Protein AF-A0A3D2DNI7-F1 (afdb_monomer)

Solvent-accessible surface area (backbone atoms only — not comparable to full-atom values): 9346 Å² total; per-residue (Å²): 137,85,84,82,80,82,74,78,76,81,82,62,82,48,73,67,61,54,52,53,50,53,53,53,52,51,53,52,48,65,66,44,48,65,57,50,56,48,52,52,45,33,52,23,43,54,49,35,49,52,50,31,41,50,50,36,51,50,50,58,57,49,50,68,38,68,68,30,37,51,52,50,52,58,71,28,60,92,50,67,51,44,76,38,53,27,44,38,14,61,56,22,39,58,85,66,37,84,52,57,62,53,28,54,51,46,45,68,76,49,78,65,69,47,59,40,63,20,76,68,46,37,30,94,64,18,28,3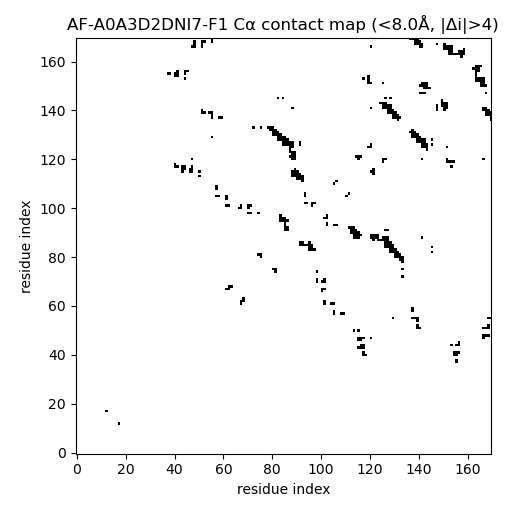1,35,42,35,41,33,77,87,70,54,52,34,18,35,32,19,71,77,87,37,78,94,60,28,43,56,41,92,72,42,58,40,99,85,71,44,64,26,54,42,61,29,112

Radius of gyration: 26.66 Å; Cα contacts (8 Å, |Δi|>4): 258; chains: 1; bounding box: 46×65×82 Å

pLDDT: mean 91.9, std 8.64, range [50.91, 97.81]

Mean predicted aligned error: 6.58 Å

Secondary structure (DSSP, 8-state):
--------------HHHHHHHHHHHHHHHHHHHHHHHHHHHHHHHHHHHHHHHHHHHHHHHHTTSHHHHHHHHHHHTTSSEEEEEEEETTSB-GGG-S-HHHHHHHHHH--S-B---STTTTSTT-EEEEEEETTS-EEEEEESSS-GGGPPEEEEEE-TTSSEEESEE-

Structure (mmCIF, N/CA/C/O backbone):
data_AF-A0A3D2DNI7-F1
#
_entry.id   AF-A0A3D2DNI7-F1
#
loop_
_atom_site.group_PDB
_atom_site.id
_atom_site.type_symbol
_atom_site.label_atom_id
_atom_site.label_alt_id
_atom_site.label_comp_id
_atom_site.label_asym_id
_atom_site.label_entity_id
_atom_site.label_seq_id
_atom_site.pdbx_PDB_ins_code
_atom_site.Cartn_x
_atom_site.Cartn_y
_atom_site.Cartn_z
_atom_site.occupancy
_atom_site.B_iso_or_equiv
_atom_site.auth_seq_id
_atom_site.auth_comp_id
_atom_site.auth_asym_id
_atom_site.auth_atom_id
_atom_site.pdbx_PDB_model_num
ATOM 1 N N . MET A 1 1 ? -28.411 53.337 57.561 1.00 50.91 1 MET A N 1
ATOM 2 C CA . MET A 1 1 ? -28.760 52.701 56.268 1.00 50.91 1 MET A CA 1
ATOM 3 C C . MET A 1 1 ? -28.072 51.337 56.178 1.00 50.91 1 MET A C 1
ATOM 5 O O . MET A 1 1 ? -26.851 51.301 56.114 1.00 50.91 1 MET A O 1
ATOM 9 N N . LYS A 1 2 ? -28.809 50.217 56.240 1.00 52.19 2 LYS A N 1
ATOM 10 C CA . LYS A 1 2 ? -28.248 48.858 56.084 1.00 52.19 2 LYS A CA 1
ATOM 11 C C . LYS A 1 2 ? -28.357 48.445 54.610 1.00 52.19 2 LYS A C 1
ATOM 13 O O . LYS A 1 2 ? -29.464 48.337 54.095 1.00 52.19 2 LYS A O 1
ATOM 18 N N . LYS A 1 3 ? -27.223 48.247 53.928 1.00 62.31 3 LYS A N 1
ATOM 19 C CA . LYS A 1 3 ? -27.179 47.710 52.557 1.00 62.31 3 LYS A CA 1
ATOM 20 C C . LYS A 1 3 ? -27.389 46.193 52.603 1.00 62.31 3 LYS A C 1
ATOM 22 O O . LYS A 1 3 ? -26.499 45.462 53.028 1.00 62.31 3 LYS A O 1
ATOM 27 N N . THR A 1 4 ? -28.553 45.726 52.164 1.00 62.22 4 THR A N 1
ATOM 28 C CA . THR A 1 4 ? -28.852 44.298 51.992 1.00 62.22 4 THR A CA 1
ATOM 29 C C . THR A 1 4 ? -28.058 43.752 50.802 1.00 62.22 4 THR A C 1
ATOM 31 O O . THR A 1 4 ? -28.350 44.071 49.652 1.00 62.22 4 THR A O 1
ATOM 34 N N . GLN A 1 5 ? -27.030 42.946 51.068 1.00 68.56 5 GLN A N 1
ATOM 35 C CA . GLN A 1 5 ? -26.268 42.222 50.047 1.00 68.56 5 GLN A CA 1
ATOM 36 C C . GLN A 1 5 ? -27.098 41.019 49.569 1.00 68.56 5 GLN A C 1
ATOM 38 O O . GLN A 1 5 ? -27.283 40.052 50.309 1.00 68.56 5 GLN A O 1
ATOM 43 N N . LYS A 1 6 ? -27.628 41.081 48.339 1.00 64.38 6 LYS A N 1
ATOM 44 C CA . LYS A 1 6 ? -28.283 39.946 47.667 1.00 64.38 6 LYS A CA 1
ATOM 45 C C . LYS A 1 6 ? -27.240 38.839 47.466 1.00 64.38 6 LYS A C 1
ATOM 47 O O . LYS A 1 6 ? -26.389 38.953 46.590 1.00 64.38 6 LYS A O 1
ATOM 52 N N . ARG A 1 7 ? -27.296 37.766 48.261 1.00 65.19 7 ARG A N 1
ATOM 53 C CA . ARG A 1 7 ? -26.534 36.545 47.967 1.00 65.19 7 ARG A CA 1
ATOM 54 C C . ARG A 1 7 ? -27.209 35.872 46.775 1.00 65.19 7 ARG A C 1
ATOM 56 O O . ARG A 1 7 ? -28.311 35.348 46.917 1.00 65.19 7 ARG A O 1
ATOM 63 N N . LEU A 1 8 ? -26.591 35.947 45.597 1.00 65.69 8 LEU A N 1
ATOM 64 C CA . LEU A 1 8 ? -26.980 35.097 44.475 1.00 65.69 8 LEU A CA 1
ATOM 65 C C . LEU A 1 8 ? -26.803 33.654 44.955 1.00 65.69 8 LEU A C 1
ATOM 67 O O . LEU A 1 8 ? -25.709 33.262 45.354 1.00 65.69 8 LEU A O 1
ATOM 71 N N . GLY A 1 9 ? -27.899 32.902 45.028 1.00 62.72 9 GLY A N 1
ATOM 72 C CA . GLY A 1 9 ? -27.849 31.513 45.454 1.00 62.72 9 GLY A CA 1
ATOM 73 C C . GLY A 1 9 ? -27.000 30.725 44.468 1.00 62.72 9 GLY A C 1
ATOM 74 O O . GLY A 1 9 ? -27.379 30.601 43.304 1.00 62.72 9 GLY A O 1
ATOM 75 N N . ASN A 1 10 ? -25.875 30.183 44.932 1.00 65.50 10 ASN A N 1
ATOM 76 C CA . ASN A 1 10 ? -25.147 29.153 44.206 1.00 65.50 10 ASN A CA 1
ATOM 77 C C . ASN A 1 10 ? -26.035 27.905 44.148 1.00 65.50 10 ASN A C 1
ATOM 79 O O . ASN A 1 10 ? -25.916 27.003 44.974 1.00 65.50 10 ASN A O 1
ATOM 83 N N . LYS A 1 11 ? -26.917 27.847 43.146 1.00 68.88 11 LYS A N 1
ATOM 84 C CA . LYS A 1 11 ? -27.434 26.591 42.597 1.00 68.88 11 LYS A CA 1
ATOM 85 C C . LYS A 1 11 ? -26.296 25.939 41.809 1.00 68.88 11 LYS A C 1
ATOM 87 O O . LYS A 1 11 ? -26.320 25.892 40.585 1.00 68.88 11 LYS A O 1
ATOM 92 N N . GLY A 1 12 ? -25.230 25.573 42.520 1.00 69.38 12 GLY A N 1
ATOM 93 C CA . GLY A 1 12 ? -24.197 24.718 41.961 1.00 69.38 12 GLY A CA 1
ATOM 94 C C . GLY A 1 12 ? -24.836 23.389 41.582 1.00 69.38 12 GLY A C 1
ATOM 95 O O . GLY A 1 12 ? -25.731 22.924 42.290 1.00 69.38 12 GLY A O 1
ATOM 96 N N . PHE A 1 13 ? -24.392 22.830 40.457 1.00 73.81 13 PHE A N 1
ATOM 97 C CA . PHE A 1 13 ? -24.748 21.487 40.004 1.00 73.81 13 PHE A CA 1
ATOM 98 C C . PHE A 1 13 ? -24.733 20.517 41.190 1.00 73.81 13 PHE A C 1
ATOM 100 O O . PHE A 1 13 ? -23.749 20.460 41.935 1.00 73.81 13 PHE A O 1
ATOM 107 N N . SER A 1 14 ? -25.821 19.777 41.385 1.00 88.12 14 SER A N 1
ATOM 108 C CA . SER A 1 14 ? -25.861 18.738 42.407 1.00 88.12 14 SER A CA 1
ATOM 109 C C . SER A 1 14 ? -24.826 17.667 42.072 1.00 88.12 14 SER A C 1
ATOM 111 O O . SER A 1 14 ? -24.635 17.300 40.911 1.00 88.12 14 SER A O 1
ATOM 113 N N . LEU A 1 15 ? -24.177 17.115 43.095 1.00 85.94 15 LEU A N 1
ATOM 114 C CA . LEU A 1 15 ? -23.241 16.000 42.933 1.00 85.94 15 LEU A CA 1
ATOM 115 C C . LEU A 1 15 ? -23.913 14.819 42.206 1.00 85.94 15 LEU A C 1
ATOM 117 O O . LEU A 1 15 ? -23.289 14.170 41.370 1.00 85.94 15 LEU A O 1
ATOM 121 N N . VAL A 1 16 ? -25.208 14.598 42.459 1.00 91.62 16 VAL A N 1
ATOM 122 C CA . VAL A 1 16 ? -26.010 13.567 41.781 1.00 91.62 16 VAL A CA 1
ATOM 123 C C . VAL A 1 16 ? -26.176 13.870 40.290 1.00 91.62 16 VAL A C 1
ATOM 125 O O . VAL A 1 16 ? -26.017 12.973 39.466 1.00 91.62 16 VAL A O 1
ATOM 128 N N . GLU A 1 17 ? -26.444 15.126 39.928 1.00 89.56 17 GLU A N 1
ATOM 129 C CA . GLU A 1 17 ? -26.596 15.539 38.526 1.00 89.56 17 GLU A CA 1
ATOM 130 C C . GLU A 1 17 ? -25.296 15.310 37.748 1.00 89.56 17 GLU A C 1
ATOM 132 O O . GLU A 1 17 ? -25.329 14.829 36.618 1.00 89.56 17 GLU A O 1
ATOM 137 N N . LEU A 1 18 ? -24.142 15.562 38.373 1.00 89.00 18 LEU A N 1
ATOM 138 C CA . LEU A 1 18 ? -22.840 15.310 37.760 1.00 89.00 18 LEU A CA 1
ATOM 139 C C . LEU A 1 18 ? -22.569 13.810 37.547 1.00 89.00 18 LEU A C 1
ATOM 141 O O . LEU A 1 18 ? -22.098 13.421 36.477 1.00 89.00 18 LEU A O 1
ATOM 145 N N . ILE A 1 19 ? -22.891 12.962 38.532 1.00 93.06 19 ILE A N 1
ATOM 146 C CA . ILE A 1 19 ? -22.678 11.506 38.436 1.00 93.06 19 ILE A CA 1
ATOM 147 C C . ILE A 1 19 ? -23.525 10.892 37.315 1.00 93.06 19 ILE A C 1
ATOM 149 O O . ILE A 1 19 ? -23.038 10.056 36.553 1.00 93.06 19 ILE A O 1
ATOM 153 N N . VAL A 1 20 ? -24.782 11.315 37.180 1.00 94.31 20 VAL A N 1
ATOM 154 C CA . VAL A 1 20 ? -25.660 10.805 36.116 1.00 94.31 20 VAL A CA 1
ATOM 155 C C . VAL A 1 20 ? -25.112 11.174 34.733 1.00 94.31 20 VAL A C 1
ATOM 157 O O . VAL A 1 20 ? -25.125 10.344 33.824 1.00 94.31 20 VAL A O 1
ATOM 160 N N . VAL A 1 21 ? -24.557 12.379 34.574 1.00 94.69 21 VAL A N 1
ATOM 161 C CA . VAL A 1 21 ? -23.973 12.822 33.299 1.00 94.69 21 VAL A CA 1
ATOM 162 C C . VAL A 1 21 ? -22.754 11.983 32.914 1.00 94.69 21 VAL A C 1
ATOM 164 O O . VAL A 1 21 ? -22.689 11.502 31.781 1.00 94.69 21 VAL A O 1
ATOM 167 N N . ILE A 1 22 ? -21.809 11.755 33.835 1.00 95.56 22 ILE A N 1
ATOM 168 C CA . ILE A 1 22 ? -20.634 10.917 33.532 1.00 95.56 22 ILE A CA 1
ATOM 169 C C . ILE A 1 22 ? -21.039 9.470 33.231 1.00 95.56 22 ILE A C 1
ATOM 171 O O . ILE A 1 22 ? -20.435 8.847 32.361 1.00 95.56 22 ILE A O 1
ATOM 175 N N . ALA A 1 23 ? -22.088 8.955 33.884 1.00 96.31 23 ALA A N 1
ATOM 176 C CA . ALA A 1 23 ? -22.596 7.610 33.636 1.00 96.31 23 ALA A CA 1
ATOM 177 C C . ALA A 1 23 ? -23.140 7.469 32.206 1.00 96.31 23 ALA A C 1
ATOM 179 O O . ALA A 1 23 ? -22.788 6.523 31.504 1.00 96.31 23 ALA A O 1
ATOM 180 N N . ILE A 1 24 ? -23.935 8.435 31.736 1.00 96.56 24 ILE A N 1
ATOM 181 C CA . ILE A 1 24 ? -24.469 8.414 30.367 1.00 96.56 24 ILE A CA 1
ATOM 182 C C . ILE A 1 24 ? -23.339 8.588 29.343 1.00 96.56 24 ILE A C 1
ATOM 184 O O . ILE A 1 24 ? -23.276 7.831 28.375 1.00 96.56 24 ILE A O 1
ATOM 188 N N . MET A 1 25 ? -22.408 9.523 29.566 1.00 95.94 25 MET A N 1
ATOM 189 C CA . MET A 1 25 ? -21.264 9.720 28.664 1.00 95.94 25 MET A CA 1
ATOM 190 C C . MET A 1 25 ? -20.383 8.468 28.571 1.00 95.94 25 MET A C 1
ATOM 192 O O . MET A 1 25 ? -19.951 8.111 27.476 1.00 95.94 25 MET A O 1
ATOM 196 N N . ALA A 1 26 ? -20.166 7.759 29.683 1.00 96.19 26 ALA A N 1
ATOM 197 C CA . ALA A 1 26 ? -19.412 6.508 29.692 1.00 96.19 26 ALA A CA 1
ATOM 198 C C . ALA A 1 26 ? -20.092 5.414 28.852 1.00 96.19 26 ALA A C 1
ATOM 200 O O . ALA A 1 26 ? -19.426 4.757 28.052 1.00 96.19 26 ALA A O 1
ATOM 201 N N . VAL A 1 27 ? -21.415 5.251 28.978 1.00 96.44 27 VAL A N 1
ATOM 202 C CA . VAL A 1 27 ? -22.179 4.281 28.174 1.00 96.44 27 VAL A CA 1
ATOM 203 C C . VAL A 1 27 ? -22.111 4.627 26.684 1.00 96.44 27 VAL A C 1
ATOM 205 O O . VAL A 1 27 ? -21.836 3.750 25.864 1.00 96.44 27 VAL A O 1
ATOM 208 N N . LEU A 1 28 ? -22.301 5.903 26.327 1.00 95.50 28 LEU A N 1
ATOM 209 C CA . LEU A 1 28 ? -22.249 6.363 24.935 1.00 95.50 28 LEU A CA 1
ATOM 210 C C . LEU A 1 28 ? -20.868 6.142 24.307 1.00 95.50 28 LEU A C 1
ATOM 212 O O . LEU A 1 28 ? -20.771 5.621 23.195 1.00 95.50 28 LEU A O 1
ATOM 216 N N . VAL A 1 29 ? -19.789 6.483 25.017 1.00 95.25 29 VAL A N 1
ATOM 217 C CA . VAL A 1 29 ? -18.423 6.226 24.538 1.00 95.25 29 VAL A CA 1
ATOM 218 C C . VAL A 1 29 ? -18.170 4.724 24.404 1.00 95.25 29 VAL A C 1
ATOM 220 O O . VAL A 1 29 ? -17.584 4.300 23.408 1.00 95.25 29 VAL A O 1
ATOM 223 N N . GLY A 1 30 ? -18.663 3.914 25.346 1.00 95.00 30 GLY A N 1
ATOM 224 C CA . GLY A 1 30 ? -18.517 2.458 25.324 1.00 95.00 30 GLY A CA 1
ATOM 225 C C . GLY A 1 30 ? -19.074 1.802 24.057 1.00 95.00 30 GLY A C 1
ATOM 226 O O . GLY A 1 30 ? -18.426 0.923 23.492 1.00 95.00 30 GLY A O 1
ATOM 227 N N . VAL A 1 31 ? -20.233 2.254 23.565 1.00 94.00 31 VAL A N 1
ATOM 228 C CA . VAL A 1 31 ? -20.848 1.695 22.345 1.00 94.00 31 VAL A CA 1
ATOM 229 C C . VAL A 1 31 ? -20.300 2.307 21.051 1.00 94.00 31 VAL A C 1
ATOM 231 O O . VAL A 1 31 ? -20.214 1.623 20.031 1.00 94.00 31 VAL A O 1
ATOM 234 N N . LEU A 1 32 ? -19.907 3.585 21.067 1.00 92.12 32 LEU A N 1
ATOM 235 C CA . LEU A 1 32 ? -19.467 4.295 19.861 1.00 92.12 32 LEU A CA 1
ATOM 236 C C . LEU A 1 32 ? -17.990 4.063 19.527 1.00 92.12 32 LEU A C 1
ATOM 238 O O . LEU A 1 32 ? -17.639 4.006 18.346 1.00 92.12 32 LEU A O 1
ATOM 242 N N . ALA A 1 33 ? -17.120 3.910 20.529 1.00 93.19 33 ALA A N 1
ATOM 243 C CA . ALA A 1 33 ? -15.676 3.823 20.315 1.00 93.19 33 ALA A CA 1
ATOM 244 C C . ALA A 1 33 ? -15.248 2.696 19.347 1.00 93.19 33 ALA A C 1
ATOM 246 O O . ALA A 1 33 ? -14.477 2.993 18.429 1.00 93.19 33 ALA A O 1
ATOM 247 N N . PRO A 1 34 ? -15.755 1.445 19.442 1.00 92.69 34 PRO A N 1
ATOM 248 C CA . PRO 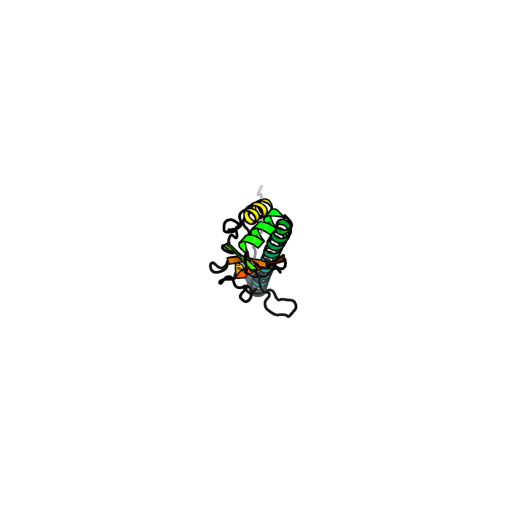A 1 34 ? -15.366 0.378 18.513 1.00 92.69 34 PRO A CA 1
ATOM 249 C C . PRO A 1 34 ? -15.734 0.696 17.058 1.00 92.69 34 PRO A C 1
ATOM 251 O O . PRO A 1 34 ? -14.944 0.466 16.140 1.00 92.69 34 PRO A O 1
ATOM 254 N N . THR A 1 35 ? -16.919 1.275 16.855 1.00 93.94 35 THR A N 1
ATOM 255 C CA . THR A 1 35 ? -17.425 1.670 15.536 1.00 93.94 35 THR A CA 1
ATOM 256 C C . THR A 1 35 ? -16.579 2.786 14.935 1.00 93.94 35 THR A C 1
ATOM 258 O O . THR A 1 35 ? -16.187 2.710 13.770 1.00 93.94 35 THR A O 1
ATOM 261 N N . LEU A 1 36 ? -16.245 3.803 15.733 1.00 93.44 36 LEU A N 1
ATOM 262 C CA . LEU A 1 36 ? -15.402 4.911 15.291 1.00 93.44 36 LEU A CA 1
ATOM 263 C C . LEU A 1 36 ? -13.997 4.430 14.915 1.00 93.44 36 LEU A C 1
ATOM 265 O O . LEU A 1 36 ? -13.519 4.771 13.839 1.00 93.44 36 LEU A O 1
ATOM 269 N N . ILE A 1 37 ? -13.364 3.588 15.739 1.00 94.38 37 ILE A N 1
ATOM 270 C CA . ILE A 1 37 ? -12.030 3.033 15.450 1.00 94.38 37 ILE A CA 1
ATOM 271 C C . ILE A 1 37 ? -12.043 2.244 14.135 1.00 94.38 37 ILE A C 1
ATOM 273 O O . ILE A 1 37 ? -11.159 2.425 13.296 1.00 94.38 37 ILE A O 1
ATOM 277 N N . LYS A 1 38 ? -13.068 1.409 13.925 1.00 95.12 38 LYS A N 1
ATOM 278 C CA . LYS A 1 38 ? -13.241 0.648 12.682 1.00 95.12 38 LYS A CA 1
ATOM 279 C C . LYS A 1 38 ? -13.389 1.561 11.463 1.00 95.12 38 LYS A C 1
ATOM 281 O O . LYS A 1 38 ? -12.749 1.322 10.442 1.00 95.12 38 LYS A O 1
ATOM 286 N N . ASN A 1 39 ? -14.213 2.601 11.564 1.00 95.62 39 ASN A N 1
ATOM 287 C CA . ASN A 1 39 ? -14.473 3.516 10.451 1.00 95.62 39 ASN A CA 1
ATOM 288 C C . ASN A 1 39 ? -13.274 4.420 10.140 1.00 95.62 39 ASN A C 1
ATOM 290 O O . ASN A 1 39 ? -13.011 4.693 8.972 1.00 95.62 39 ASN A O 1
ATOM 294 N N . VAL A 1 40 ? -12.514 4.839 11.157 1.00 96.75 40 VAL A N 1
ATOM 295 C CA . VAL A 1 40 ? -11.247 5.563 10.967 1.00 96.75 40 VAL A CA 1
ATOM 296 C C . VAL A 1 40 ? -10.253 4.694 10.207 1.00 96.75 40 VAL A C 1
ATOM 298 O O . VAL A 1 40 ? -9.627 5.165 9.263 1.00 96.75 40 VAL A O 1
ATOM 301 N N . GLU A 1 41 ? -10.130 3.420 10.576 1.00 97.12 41 GLU A N 1
ATOM 302 C CA . GLU A 1 41 ? -9.237 2.507 9.868 1.00 97.12 41 GLU A CA 1
ATOM 303 C C . GLU A 1 41 ? -9.701 2.250 8.430 1.00 97.12 41 GLU A C 1
ATOM 305 O O . GLU A 1 41 ? -8.894 2.320 7.510 1.00 97.12 41 GLU A O 1
ATOM 310 N N . LYS A 1 42 ? -11.008 2.077 8.210 1.00 96.44 42 LYS A N 1
ATOM 311 C CA . LYS A 1 42 ? -11.589 1.976 6.864 1.00 96.44 42 LYS A CA 1
ATOM 312 C C . LYS A 1 42 ? -11.298 3.219 6.007 1.00 96.44 42 LYS A C 1
ATOM 314 O O . LYS A 1 42 ? -10.975 3.106 4.830 1.00 96.44 42 LYS A O 1
ATOM 319 N N . SER A 1 43 ? -11.378 4.416 6.592 1.00 97.12 43 SER A N 1
ATOM 320 C CA . SER A 1 43 ? -11.035 5.661 5.894 1.00 97.12 43 SER A CA 1
ATOM 321 C C . SER A 1 43 ? -9.558 5.711 5.513 1.00 97.12 43 SER A C 1
ATOM 323 O O . SER A 1 43 ? -9.238 6.180 4.426 1.00 97.12 43 SER A O 1
ATOM 325 N N . ARG A 1 44 ? -8.666 5.217 6.378 1.00 97.69 44 ARG A N 1
ATOM 326 C CA . ARG A 1 44 ? -7.231 5.124 6.087 1.00 97.69 44 ARG A CA 1
ATOM 327 C C . ARG A 1 44 ? -6.940 4.133 4.965 1.00 97.69 44 ARG A C 1
ATOM 329 O O . ARG A 1 44 ? -6.161 4.460 4.085 1.00 97.69 44 ARG A O 1
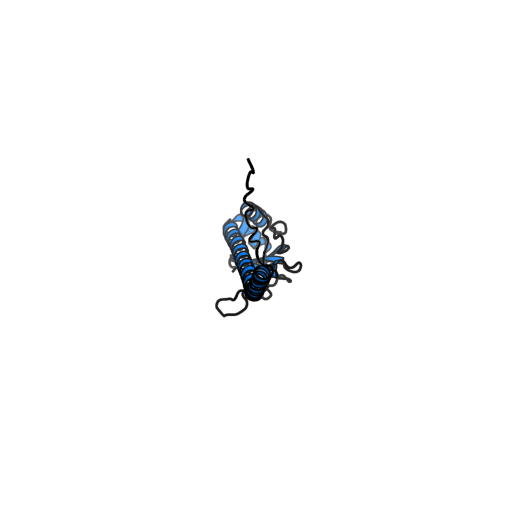ATOM 336 N N . GLU A 1 45 ? -7.593 2.973 4.973 1.00 97.31 45 GLU A N 1
ATOM 337 C CA . GLU A 1 45 ? -7.513 1.987 3.885 1.00 97.31 45 GLU A CA 1
ATOM 338 C C . GLU A 1 45 ? -7.974 2.591 2.548 1.00 97.31 45 GLU A C 1
ATOM 340 O O . GLU A 1 45 ? -7.293 2.441 1.540 1.00 97.31 45 GLU A O 1
ATOM 345 N N . SER A 1 46 ? -9.064 3.367 2.538 1.00 95.88 46 SER A N 1
ATOM 346 C CA . SER A 1 46 ? -9.514 4.069 1.325 1.00 95.88 46 SER A CA 1
ATOM 347 C C . SER A 1 46 ? -8.518 5.130 0.845 1.00 95.88 46 SER A C 1
ATOM 349 O O . SER A 1 46 ? -8.317 5.281 -0.358 1.00 95.88 46 SER A O 1
ATOM 351 N N . THR A 1 47 ? -7.883 5.864 1.764 1.00 96.94 47 THR A N 1
ATOM 352 C CA . THR A 1 47 ? -6.801 6.797 1.417 1.00 96.94 47 THR A CA 1
ATOM 353 C C . THR A 1 47 ? -5.596 6.062 0.836 1.00 96.94 47 THR A C 1
ATOM 355 O O . THR A 1 47 ? -4.989 6.558 -0.108 1.00 96.94 47 THR A O 1
ATOM 358 N N . ASP A 1 48 ? -5.259 4.883 1.356 1.00 97.56 48 ASP A N 1
ATOM 359 C CA . ASP A 1 48 ? -4.158 4.076 0.826 1.00 97.56 48 ASP A CA 1
ATOM 360 C C . ASP A 1 48 ? -4.447 3.621 -0.603 1.00 97.56 48 ASP A C 1
ATOM 362 O O . ASP A 1 48 ? -3.587 3.787 -1.461 1.00 97.56 48 ASP A O 1
ATOM 366 N N . MET A 1 49 ? -5.668 3.162 -0.893 1.00 96.62 49 MET A N 1
ATOM 367 C CA . MET A 1 49 ? -6.079 2.830 -2.263 1.00 96.62 49 MET A CA 1
ATOM 368 C C . MET A 1 49 ? -5.968 4.036 -3.204 1.00 96.62 49 MET A C 1
ATOM 370 O O . MET A 1 49 ? -5.345 3.934 -4.255 1.00 96.62 49 MET A O 1
ATOM 374 N N . GLN A 1 50 ? -6.454 5.210 -2.785 1.00 96.12 50 GLN A N 1
ATOM 375 C CA . GLN A 1 50 ? -6.324 6.447 -3.569 1.00 96.12 50 GLN A CA 1
ATOM 376 C C . GLN A 1 50 ? -4.859 6.846 -3.808 1.00 96.12 50 GLN A C 1
ATOM 378 O O . GLN A 1 50 ? -4.515 7.343 -4.883 1.00 96.12 50 GLN A O 1
ATOM 383 N N . ASN A 1 51 ? -3.981 6.629 -2.825 1.00 96.38 51 ASN A N 1
ATOM 384 C CA . ASN A 1 51 ? -2.549 6.870 -2.980 1.00 96.38 51 ASN A CA 1
ATOM 385 C C . ASN A 1 51 ? -1.931 5.901 -3.999 1.00 96.38 51 ASN A C 1
ATOM 387 O O . ASN A 1 51 ? -1.146 6.336 -4.838 1.00 96.38 51 ASN A O 1
ATOM 391 N N . LEU A 1 52 ? -2.286 4.611 -3.952 1.00 97.00 52 LEU A N 1
ATOM 392 C CA . LEU A 1 52 ? -1.825 3.618 -4.930 1.00 97.00 52 LEU A CA 1
ATOM 393 C C . LEU A 1 52 ? -2.317 3.954 -6.343 1.00 97.00 52 LEU A C 1
ATOM 395 O O . LEU A 1 52 ? -1.517 3.930 -7.276 1.00 97.00 52 LEU A O 1
ATOM 399 N N . ASP A 1 53 ? -3.583 4.351 -6.493 1.00 96.69 53 ASP A N 1
ATOM 400 C CA . ASP A 1 53 ? -4.148 4.800 -7.771 1.00 96.69 53 ASP A CA 1
ATOM 401 C C . ASP A 1 53 ? -3.437 6.050 -8.298 1.00 96.69 53 ASP A C 1
ATOM 403 O O . ASP A 1 53 ? -3.152 6.158 -9.489 1.00 96.69 53 ASP A O 1
ATOM 407 N N . SER A 1 54 ? -3.098 6.989 -7.413 1.00 95.38 54 SER A N 1
ATOM 408 C CA . SER A 1 54 ? -2.349 8.193 -7.784 1.00 95.38 54 SER A CA 1
ATOM 409 C C . SER A 1 54 ? -0.952 7.848 -8.309 1.00 95.38 54 SER A C 1
ATOM 411 O O . SER A 1 54 ? -0.541 8.383 -9.337 1.00 95.38 54 SER A O 1
ATOM 413 N N . ILE A 1 55 ? -0.246 6.911 -7.658 1.00 96.19 55 ILE A N 1
ATOM 414 C CA . ILE A 1 55 ? 1.050 6.405 -8.144 1.00 96.19 55 ILE A CA 1
ATOM 415 C C . ILE A 1 55 ? 0.867 5.720 -9.494 1.00 96.19 55 ILE A C 1
ATOM 417 O O . ILE A 1 55 ? 1.596 6.026 -10.433 1.00 96.19 55 ILE A O 1
ATOM 421 N N . LYS A 1 56 ? -0.113 4.818 -9.612 1.00 96.88 56 LYS A N 1
ATOM 422 C CA . LYS A 1 56 ? -0.394 4.091 -10.852 1.00 96.88 56 LYS A CA 1
ATOM 423 C C . LYS A 1 56 ? -0.620 5.064 -12.006 1.00 96.88 56 LYS A C 1
ATOM 425 O O . LYS A 1 56 ? 0.017 4.934 -13.045 1.00 96.88 56 LYS A O 1
ATOM 430 N N . ASN A 1 57 ? -1.483 6.058 -11.816 1.00 96.44 57 ASN A N 1
ATOM 431 C CA . ASN A 1 57 ? -1.801 7.046 -12.842 1.00 96.44 57 ASN A CA 1
ATOM 432 C C . ASN A 1 57 ? -0.579 7.886 -13.233 1.00 96.44 57 ASN A C 1
ATOM 434 O O . ASN A 1 57 ? -0.380 8.146 -14.420 1.00 96.44 57 ASN A O 1
ATOM 438 N N . ALA A 1 58 ? 0.269 8.263 -12.271 1.00 95.75 58 ALA A N 1
ATOM 439 C CA . ALA A 1 58 ? 1.526 8.948 -12.563 1.00 95.75 58 ALA A CA 1
ATOM 440 C C . ALA A 1 58 ? 2.474 8.069 -13.392 1.00 95.75 58 ALA A C 1
ATOM 442 O O . ALA A 1 58 ? 2.998 8.528 -14.401 1.00 95.75 58 ALA A O 1
ATOM 443 N N . VAL A 1 59 ? 2.631 6.791 -13.031 1.00 96.56 59 VAL A N 1
ATOM 444 C CA . VAL A 1 59 ? 3.459 5.839 -13.789 1.00 96.56 59 VAL A CA 1
ATOM 445 C C . VAL A 1 59 ? 2.908 5.633 -15.195 1.00 96.56 59 VAL A C 1
ATOM 447 O O . VAL A 1 59 ? 3.672 5.705 -16.145 1.00 96.56 59 VAL A O 1
ATOM 450 N N . VAL A 1 60 ? 1.598 5.436 -15.362 1.00 96.12 60 VAL A N 1
ATOM 451 C CA . VAL A 1 60 ? 0.969 5.297 -16.689 1.00 96.12 60 VAL A CA 1
ATOM 452 C C . VAL A 1 60 ? 1.197 6.548 -17.545 1.00 96.12 60 VAL A C 1
ATOM 454 O O . VAL A 1 60 ? 1.501 6.442 -18.733 1.00 96.12 60 VAL A O 1
ATOM 457 N N . THR A 1 61 ? 1.094 7.732 -16.939 1.00 96.00 61 THR A N 1
ATOM 458 C CA . THR A 1 61 ? 1.342 9.007 -17.627 1.00 96.00 61 THR A CA 1
ATOM 459 C C . THR A 1 61 ? 2.797 9.102 -18.083 1.00 96.00 61 THR A C 1
ATOM 461 O O . THR A 1 61 ? 3.059 9.312 -19.263 1.00 96.00 61 THR A O 1
ATOM 464 N N . VAL A 1 62 ? 3.743 8.859 -17.177 1.00 96.25 62 VAL A N 1
ATOM 465 C CA . VAL A 1 62 ? 5.188 8.922 -17.438 1.00 96.25 62 VAL A CA 1
ATOM 466 C C . VAL A 1 62 ? 5.651 7.834 -18.422 1.00 96.25 62 VAL A C 1
ATOM 468 O O . VAL A 1 62 ? 6.512 8.075 -19.262 1.00 96.25 62 VAL A O 1
ATOM 471 N N . MET A 1 63 ? 5.031 6.652 -18.404 1.00 95.19 63 MET A N 1
ATOM 472 C CA . MET A 1 63 ? 5.286 5.573 -19.370 1.00 95.19 63 MET A CA 1
ATOM 473 C C . MET A 1 63 ? 4.807 5.898 -20.792 1.00 95.19 63 MET A C 1
ATOM 475 O O . MET A 1 63 ? 5.171 5.188 -21.727 1.00 95.19 63 MET A O 1
ATOM 479 N N . SER A 1 64 ? 4.013 6.957 -20.980 1.00 94.31 64 SER A N 1
ATOM 480 C CA . SER A 1 64 ? 3.634 7.435 -22.317 1.00 94.31 64 SER A CA 1
ATOM 481 C C . SER A 1 64 ? 4.771 8.201 -23.008 1.00 94.31 64 SER A C 1
ATOM 483 O O . SER A 1 64 ? 4.713 8.431 -24.215 1.00 94.31 64 SER A O 1
ATOM 485 N N . GLU A 1 65 ? 5.820 8.582 -22.272 1.00 95.31 65 GLU A N 1
ATOM 486 C CA . GLU A 1 65 ? 7.024 9.182 -22.839 1.00 95.31 65 GLU A CA 1
ATOM 487 C C . GLU A 1 65 ? 7.918 8.118 -23.490 1.00 95.31 65 GLU A C 1
ATOM 4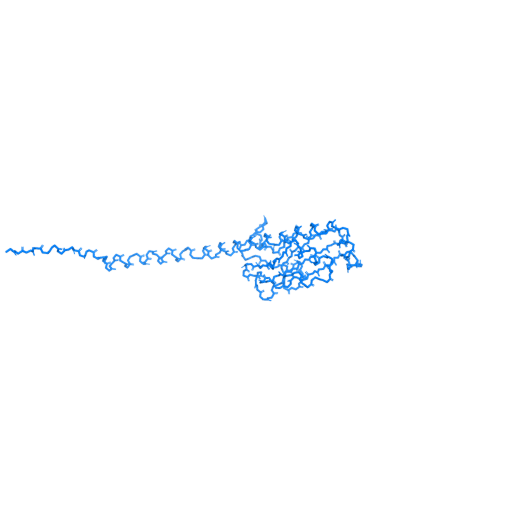89 O O . GLU A 1 65 ? 8.317 7.134 -22.863 1.00 95.31 65 GLU A O 1
ATOM 494 N N . GLU A 1 66 ? 8.301 8.344 -24.749 1.00 95.19 66 GLU A N 1
ATOM 495 C CA . GLU A 1 66 ? 9.055 7.372 -25.553 1.00 95.19 66 GLU A CA 1
ATOM 496 C C . GLU A 1 66 ? 10.380 6.955 -24.899 1.00 95.19 66 GLU A C 1
ATOM 498 O O . GLU A 1 66 ? 10.723 5.768 -24.875 1.00 95.19 66 GLU A O 1
ATOM 503 N N . LYS A 1 67 ? 11.112 7.921 -24.327 1.00 95.81 67 LYS A N 1
ATOM 504 C CA . LYS A 1 67 ? 12.392 7.656 -23.663 1.00 95.81 67 LYS A CA 1
ATOM 505 C C . LYS A 1 67 ? 12.210 6.769 -22.433 1.00 95.81 67 LYS A C 1
ATOM 507 O O . LYS A 1 67 ? 12.955 5.806 -22.265 1.00 95.81 67 LYS A O 1
ATOM 512 N N . VAL A 1 68 ? 11.235 7.091 -21.584 1.00 96.25 68 VAL A N 1
ATOM 513 C CA . VAL A 1 68 ? 10.949 6.319 -20.370 1.00 96.25 68 VAL A CA 1
ATOM 514 C C . VAL A 1 68 ? 10.551 4.901 -20.748 1.00 96.25 68 VAL A C 1
ATOM 516 O O . VAL A 1 68 ? 11.142 3.949 -20.245 1.00 96.25 68 VAL A O 1
ATOM 519 N N . ASN A 1 69 ? 9.607 4.758 -21.679 1.00 94.88 69 ASN A N 1
ATOM 520 C CA . ASN A 1 69 ? 9.149 3.452 -22.129 1.00 94.88 69 ASN A CA 1
ATOM 521 C C . ASN A 1 69 ? 10.309 2.606 -22.673 1.00 94.88 69 ASN A C 1
ATOM 523 O O . ASN A 1 69 ? 10.479 1.458 -22.273 1.00 94.88 69 ASN A O 1
ATOM 527 N N . THR A 1 70 ? 11.152 3.183 -23.532 1.00 95.38 70 THR A N 1
ATOM 528 C CA . THR A 1 70 ? 12.304 2.476 -24.113 1.00 95.38 70 THR A CA 1
ATOM 529 C C . THR A 1 70 ? 13.288 2.013 -23.039 1.00 95.38 70 THR A C 1
ATOM 531 O O . THR A 1 70 ? 13.701 0.853 -23.049 1.00 95.38 70 THR A O 1
ATOM 534 N N . ASP A 1 71 ? 13.629 2.880 -22.083 1.00 96.62 71 ASP A N 1
ATOM 535 C CA . ASP A 1 71 ? 14.564 2.551 -21.003 1.00 96.62 71 ASP A CA 1
ATOM 536 C C . ASP A 1 71 ? 13.994 1.479 -20.053 1.00 96.62 71 ASP A C 1
ATOM 538 O O . ASP A 1 71 ? 14.724 0.589 -19.611 1.00 96.62 71 ASP A O 1
ATOM 542 N N . VAL A 1 72 ? 12.691 1.527 -19.749 1.00 96.06 72 VAL A N 1
ATOM 543 C CA . VAL A 1 72 ? 12.012 0.515 -18.921 1.00 96.06 72 VAL A CA 1
ATOM 544 C C . VAL A 1 72 ? 11.948 -0.828 -19.649 1.00 96.06 72 VAL A C 1
ATOM 546 O O . VAL A 1 72 ? 12.287 -1.853 -19.059 1.00 96.06 72 VAL A O 1
ATOM 549 N N . MET A 1 73 ? 11.593 -0.845 -20.939 1.00 93.88 73 MET A N 1
ATOM 550 C CA . MET A 1 73 ? 11.587 -2.073 -21.745 1.00 93.88 73 MET A CA 1
ATOM 551 C C . MET A 1 73 ? 12.994 -2.670 -21.885 1.00 93.88 73 MET A C 1
ATOM 553 O O . MET A 1 73 ? 13.162 -3.886 -21.800 1.00 93.88 73 MET A O 1
ATOM 557 N N . ALA A 1 74 ? 14.022 -1.831 -22.039 1.00 94.56 74 ALA A N 1
ATOM 558 C CA . ALA A 1 74 ? 15.411 -2.279 -22.060 1.00 94.56 74 ALA A CA 1
ATOM 559 C C . ALA A 1 74 ? 15.840 -2.885 -20.711 1.00 94.56 74 ALA A C 1
ATOM 561 O O . ALA A 1 74 ? 16.483 -3.935 -20.691 1.00 94.56 74 ALA A O 1
ATOM 562 N N . ALA A 1 75 ? 15.449 -2.268 -19.589 1.00 94.94 75 ALA A N 1
ATOM 563 C CA . ALA A 1 75 ? 15.724 -2.783 -18.247 1.00 94.94 75 ALA A CA 1
ATOM 564 C C . ALA A 1 75 ? 15.002 -4.112 -17.963 1.00 94.94 75 ALA A C 1
ATOM 566 O O . ALA A 1 75 ? 15.557 -4.987 -17.298 1.00 94.94 75 ALA A O 1
ATOM 567 N N . MET A 1 76 ? 13.789 -4.284 -18.496 1.00 94.31 76 MET A N 1
ATOM 568 C CA . MET A 1 76 ? 13.018 -5.525 -18.400 1.00 94.31 76 MET A CA 1
ATOM 569 C C . MET A 1 76 ? 13.684 -6.683 -19.167 1.00 94.31 76 MET A C 1
ATOM 571 O O . MET A 1 76 ? 13.621 -7.836 -18.731 1.00 94.31 76 MET A O 1
ATOM 575 N N . SER A 1 77 ? 14.399 -6.379 -20.259 1.00 90.88 77 SER A N 1
ATOM 576 C CA . SER A 1 77 ? 15.126 -7.350 -21.086 1.00 90.88 77 SER A CA 1
ATOM 577 C C . SER A 1 77 ? 14.200 -8.466 -21.607 1.00 90.88 77 SER A C 1
ATOM 579 O O . SER A 1 77 ? 13.236 -8.200 -22.329 1.00 90.88 77 SER A O 1
ATOM 581 N N . THR A 1 78 ? 14.481 -9.728 -21.275 1.00 92.25 78 THR A N 1
ATOM 582 C CA . THR A 1 78 ? 13.675 -10.895 -21.658 1.00 92.25 78 THR A CA 1
ATOM 583 C C . THR A 1 78 ? 12.571 -11.233 -20.660 1.00 92.25 78 THR A C 1
ATOM 585 O O . THR A 1 78 ? 11.836 -12.182 -20.909 1.00 92.25 78 THR A O 1
ATOM 588 N N . ASN A 1 79 ? 12.471 -10.521 -19.534 1.00 93.06 79 ASN A N 1
ATOM 589 C CA . ASN A 1 79 ? 11.438 -10.781 -18.533 1.00 93.06 79 ASN A CA 1
ATOM 590 C C . ASN A 1 79 ? 10.075 -10.259 -19.007 1.00 93.06 79 ASN A C 1
ATOM 592 O O . ASN A 1 79 ? 9.997 -9.348 -19.833 1.00 93.06 79 ASN A O 1
ATOM 596 N N . ASP A 1 80 ? 9.003 -10.831 -18.461 1.00 94.50 80 ASP A N 1
ATOM 597 C CA . ASP A 1 80 ? 7.630 -10.405 -18.758 1.00 94.50 80 ASP A CA 1
ATOM 598 C C . ASP A 1 80 ? 7.211 -9.169 -17.948 1.00 94.50 80 ASP A C 1
ATOM 600 O O . ASP A 1 80 ? 6.287 -8.453 -18.341 1.00 94.50 80 ASP A O 1
ATOM 604 N N . SER A 1 81 ? 7.899 -8.895 -16.838 1.00 95.06 81 SER A N 1
ATOM 605 C CA . SER A 1 81 ? 7.677 -7.726 -15.993 1.00 95.06 81 SER A CA 1
ATOM 606 C C . SER A 1 81 ? 8.961 -7.253 -15.310 1.00 95.06 81 SER A C 1
ATOM 608 O O . SER A 1 81 ? 9.966 -7.968 -15.232 1.00 95.06 81 SER A O 1
ATOM 610 N N . ILE A 1 82 ? 8.924 -6.016 -14.818 1.00 95.44 82 ILE A N 1
ATOM 611 C CA . ILE A 1 82 ? 9.921 -5.441 -13.916 1.00 95.44 82 ILE A CA 1
ATOM 612 C C . ILE A 1 82 ? 9.213 -4.843 -12.703 1.00 95.44 82 ILE A C 1
ATOM 614 O O . ILE A 1 82 ? 8.190 -4.172 -12.846 1.00 95.44 82 ILE A O 1
ATOM 618 N N . THR A 1 83 ? 9.772 -5.064 -11.513 1.00 96.06 83 THR A N 1
ATOM 619 C CA . THR A 1 83 ? 9.196 -4.579 -10.255 1.00 96.06 83 THR A CA 1
ATOM 620 C C . THR A 1 83 ? 10.184 -3.683 -9.517 1.00 96.06 83 THR A C 1
ATOM 622 O O . THR A 1 83 ? 11.327 -4.067 -9.268 1.00 96.06 83 THR A O 1
ATOM 625 N N . TY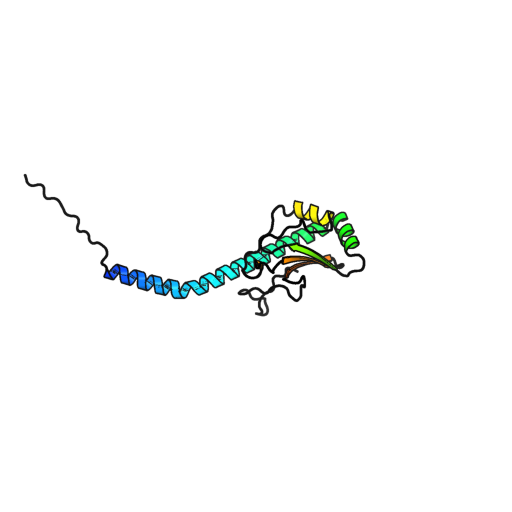R A 1 84 ? 9.733 -2.494 -9.128 1.00 95.69 84 TYR A N 1
ATOM 626 C CA . TYR A 1 84 ? 10.500 -1.514 -8.369 1.00 95.69 84 TYR A CA 1
ATOM 627 C C . TYR A 1 84 ? 9.946 -1.376 -6.953 1.00 95.69 84 TYR A C 1
ATOM 629 O O . TYR A 1 84 ? 8.738 -1.266 -6.761 1.00 95.69 84 TYR A O 1
ATOM 637 N N . SER A 1 85 ? 10.833 -1.330 -5.960 1.00 95.06 85 SER A N 1
ATOM 638 C CA . SER A 1 85 ? 10.472 -0.993 -4.580 1.00 95.06 85 SER A CA 1
ATOM 639 C C . SER A 1 85 ? 10.545 0.516 -4.374 1.00 95.06 85 SER A C 1
ATOM 641 O O . SER A 1 85 ? 11.557 1.136 -4.695 1.00 95.06 85 SER A O 1
ATOM 643 N N . LEU A 1 86 ? 9.502 1.093 -3.781 1.00 95.00 86 LEU A N 1
ATOM 644 C CA . LEU A 1 86 ? 9.483 2.478 -3.299 1.00 95.00 86 LEU A CA 1
ATOM 645 C C . LEU A 1 86 ? 9.872 2.572 -1.815 1.00 95.00 86 LEU A C 1
ATOM 647 O O . LEU A 1 86 ? 9.825 3.642 -1.212 1.00 95.00 86 LEU A O 1
ATOM 651 N N . GLY A 1 87 ? 10.240 1.451 -1.194 1.00 94.06 87 GLY A N 1
ATOM 652 C CA . GLY A 1 87 ? 10.532 1.390 0.231 1.00 94.06 87 GLY A CA 1
ATOM 653 C C . GLY A 1 87 ? 9.272 1.292 1.092 1.00 94.06 87 GLY A C 1
ATOM 654 O O . GLY A 1 87 ? 8.239 0.769 0.674 1.00 94.06 87 GLY A O 1
ATOM 655 N N . LYS A 1 88 ? 9.387 1.728 2.347 1.00 94.75 88 LYS A N 1
ATOM 656 C CA . LYS A 1 88 ? 8.405 1.450 3.404 1.00 94.75 88 LYS A CA 1
ATOM 657 C C . LYS A 1 88 ? 7.092 2.180 3.167 1.00 94.75 88 LYS A C 1
ATOM 659 O O . LYS A 1 88 ? 7.094 3.355 2.827 1.00 94.75 88 LYS A O 1
ATOM 664 N N . GLY A 1 89 ? 5.969 1.547 3.510 1.00 92.06 89 GLY A N 1
ATOM 665 C CA . GLY A 1 89 ? 4.657 2.201 3.430 1.00 92.06 89 GLY A CA 1
ATOM 666 C C . GLY A 1 89 ? 4.539 3.473 4.281 1.00 92.06 89 GLY A C 1
ATOM 667 O O . GLY A 1 89 ? 3.759 4.357 3.946 1.00 92.06 89 GLY A O 1
ATOM 668 N N . LYS A 1 90 ? 5.344 3.627 5.344 1.00 92.62 90 LYS A N 1
ATOM 669 C CA . LYS A 1 90 ? 5.410 4.872 6.135 1.00 92.62 90 LYS A CA 1
ATOM 670 C C . LYS A 1 90 ? 5.924 6.072 5.333 1.00 92.62 90 LYS A C 1
ATOM 672 O O . LYS A 1 90 ? 5.549 7.196 5.654 1.00 92.62 90 LYS A O 1
ATOM 677 N N . GLU A 1 91 ? 6.788 5.832 4.350 1.00 92.75 91 GLU A N 1
ATOM 678 C CA . GLU A 1 91 ? 7.469 6.863 3.570 1.00 92.75 91 GLU A CA 1
ATOM 679 C C . GLU A 1 91 ? 7.990 6.260 2.253 1.00 92.75 91 GLU A C 1
ATOM 681 O O . GLU A 1 91 ? 9.175 5.967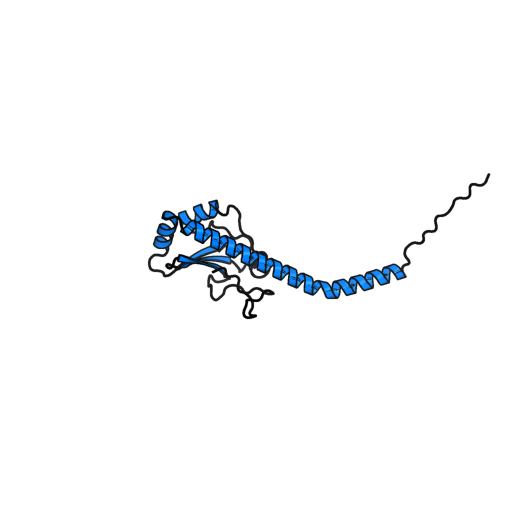 2.095 1.00 92.75 91 GLU A O 1
ATOM 686 N N . ALA A 1 92 ? 7.077 6.033 1.315 1.00 93.44 92 ALA A N 1
ATOM 687 C CA . ALA A 1 92 ? 7.389 5.527 -0.009 1.00 93.44 92 ALA A CA 1
ATOM 688 C C . ALA A 1 92 ? 7.989 6.651 -0.871 1.00 93.44 92 ALA A C 1
ATOM 690 O O . ALA A 1 92 ? 7.435 7.754 -0.942 1.00 93.44 92 ALA A O 1
ATOM 691 N N . LYS A 1 93 ? 9.123 6.372 -1.519 1.00 93.19 93 LYS A N 1
ATOM 692 C CA . LYS A 1 93 ? 9.882 7.306 -2.363 1.00 93.19 93 LYS A CA 1
ATOM 693 C C . LYS A 1 93 ? 10.354 6.628 -3.638 1.00 93.19 93 LYS A C 1
ATOM 695 O O . LYS A 1 93 ? 10.619 5.432 -3.657 1.00 93.19 93 LYS A O 1
ATOM 700 N N . PHE A 1 94 ? 10.560 7.422 -4.680 1.00 93.44 94 PHE A N 1
ATOM 701 C CA . PHE A 1 94 ? 11.042 6.934 -5.974 1.00 93.44 94 PHE A CA 1
ATOM 702 C C . PHE A 1 94 ? 12.571 6.764 -6.040 1.00 93.44 94 PHE A C 1
ATOM 704 O O . PHE A 1 94 ? 13.078 6.238 -7.023 1.00 93.44 94 PHE A O 1
ATOM 711 N N . ASP A 1 95 ? 13.313 7.132 -4.988 1.00 91.19 95 ASP A N 1
ATOM 712 C CA . ASP A 1 95 ? 14.789 7.144 -4.967 1.00 91.19 95 ASP A CA 1
ATOM 713 C C . ASP A 1 95 ? 15.437 5.790 -5.302 1.00 91.19 95 ASP A C 1
ATOM 715 O O . ASP A 1 95 ? 16.552 5.743 -5.817 1.00 91.19 95 ASP A O 1
ATOM 719 N N . SER A 1 96 ? 14.745 4.687 -4.997 1.00 89.56 96 SER A N 1
ATOM 720 C CA . SER A 1 96 ? 15.235 3.315 -5.207 1.00 89.56 96 SER A CA 1
A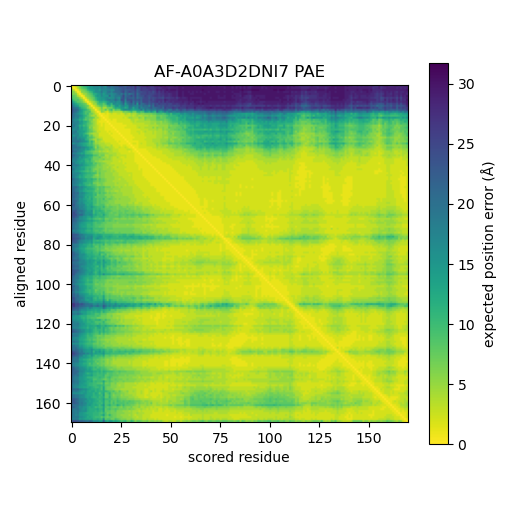TOM 721 C C . SER A 1 96 ? 14.922 2.749 -6.600 1.00 89.56 96 SER A C 1
ATOM 723 O O . SER A 1 96 ? 15.299 1.613 -6.890 1.00 89.56 96 SER A O 1
ATOM 725 N N . ILE A 1 97 ? 14.249 3.510 -7.473 1.00 94.19 97 ILE A N 1
ATOM 726 C CA . ILE A 1 97 ? 14.011 3.110 -8.864 1.00 94.19 97 ILE A CA 1
ATOM 727 C C . ILE A 1 97 ? 15.338 3.145 -9.628 1.00 94.19 97 ILE A C 1
ATOM 729 O O . ILE A 1 97 ? 16.001 4.178 -9.724 1.00 94.19 97 ILE A O 1
ATOM 733 N N . THR A 1 98 ? 15.717 2.001 -10.196 1.00 94.00 98 THR A N 1
ATOM 734 C CA . THR A 1 98 ? 16.989 1.827 -10.912 1.00 94.00 98 THR A CA 1
ATOM 735 C C . THR A 1 98 ? 16.966 2.401 -12.328 1.00 94.00 98 THR A C 1
ATOM 737 O O . THR A 1 98 ? 18.014 2.771 -12.852 1.00 94.00 98 THR A O 1
ATOM 740 N N . THR A 1 99 ? 15.790 2.519 -12.946 1.00 96.50 99 THR A N 1
ATOM 741 C CA . THR A 1 99 ? 15.623 3.155 -14.258 1.00 96.50 99 THR A CA 1
ATOM 742 C C . THR A 1 99 ? 15.536 4.671 -14.091 1.00 96.50 99 THR A C 1
ATOM 744 O O . THR A 1 99 ? 14.487 5.207 -13.747 1.00 96.50 99 THR A O 1
ATOM 747 N N . THR A 1 100 ? 16.650 5.369 -14.325 1.00 96.56 100 THR A N 1
ATOM 748 C CA . THR A 1 100 ? 16.789 6.811 -14.054 1.00 96.56 100 THR A CA 1
ATOM 749 C C . THR A 1 100 ? 15.743 7.676 -14.756 1.00 96.56 100 THR A C 1
ATOM 751 O O . THR A 1 100 ? 15.187 8.557 -14.120 1.00 96.56 100 THR A O 1
ATOM 754 N N . SER A 1 101 ? 15.412 7.406 -16.022 1.00 96.31 101 SER A N 1
ATOM 755 C CA . SER A 1 101 ? 14.378 8.167 -16.743 1.00 96.31 101 SER A CA 1
ATOM 756 C C . SER A 1 101 ? 13.003 8.060 -16.089 1.00 96.31 101 SER A C 1
ATOM 758 O O . SER A 1 101 ? 12.335 9.073 -15.915 1.00 96.31 101 SER A O 1
ATOM 760 N N . LEU A 1 102 ? 12.612 6.854 -15.667 1.00 96.56 102 LEU A N 1
ATOM 761 C CA . LEU A 1 102 ? 11.376 6.632 -14.918 1.00 96.56 102 LEU A CA 1
ATOM 762 C C . LEU A 1 102 ? 11.417 7.341 -13.560 1.00 96.56 102 LEU A C 1
ATOM 764 O O . LEU A 1 102 ? 10.451 7.992 -13.176 1.00 96.56 102 LEU A O 1
ATOM 768 N N . LYS A 1 103 ? 12.533 7.221 -12.832 1.00 95.88 103 LYS A N 1
ATOM 769 C CA . LYS A 1 103 ? 12.716 7.875 -11.532 1.00 95.88 103 LYS A CA 1
ATOM 770 C C . LYS A 1 103 ? 12.557 9.389 -11.646 1.00 95.88 103 LYS A C 1
ATOM 772 O O . LYS A 1 103 ? 11.770 9.961 -10.901 1.00 95.88 103 LYS A O 1
ATOM 777 N N . ASP A 1 104 ? 13.290 10.013 -12.560 1.00 95.19 104 ASP A N 1
ATOM 778 C CA . ASP A 1 104 ? 13.348 11.467 -12.688 1.00 95.19 104 ASP A CA 1
ATOM 779 C C . ASP A 1 104 ? 11.970 12.026 -13.088 1.00 95.19 104 ASP A C 1
ATOM 781 O O . ASP A 1 104 ? 11.467 12.942 -12.440 1.00 95.19 104 ASP A O 1
ATOM 785 N N . ALA A 1 105 ? 11.297 11.401 -14.062 1.00 95.50 105 ALA A N 1
ATOM 786 C CA . A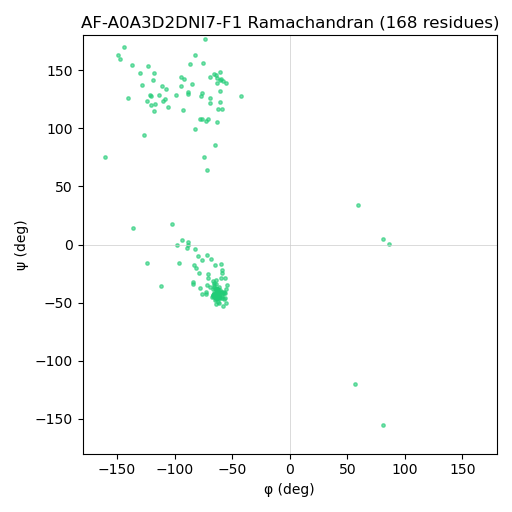LA A 1 105 ? 9.956 11.805 -14.493 1.00 95.50 105 ALA A CA 1
ATOM 787 C C . ALA A 1 105 ? 8.883 11.598 -13.399 1.00 95.50 105 ALA A C 1
ATOM 789 O O . ALA A 1 105 ? 7.983 12.426 -13.217 1.00 95.50 105 ALA A O 1
ATOM 790 N N . LEU A 1 106 ? 8.988 10.527 -12.600 1.00 94.94 106 LEU A N 1
ATOM 791 C CA . LEU A 1 106 ? 8.105 10.325 -11.445 1.00 94.94 106 LEU A CA 1
ATOM 792 C C . LEU A 1 106 ? 8.367 11.331 -10.323 1.00 94.94 106 LEU A C 1
ATOM 794 O O . LEU A 1 106 ? 7.414 11.772 -9.686 1.00 94.94 106 LEU A O 1
ATOM 798 N N . GLN A 1 107 ? 9.623 11.713 -10.083 1.00 94.38 107 GLN A N 1
ATOM 799 C CA . GLN A 1 107 ? 9.981 12.722 -9.080 1.00 94.38 107 GLN A CA 1
ATOM 800 C C . GLN A 1 107 ? 9.562 14.139 -9.489 1.00 94.38 107 GLN A C 1
ATOM 802 O O . GLN A 1 107 ? 9.305 14.969 -8.616 1.00 94.38 107 GLN A O 1
ATOM 807 N N . GLU A 1 108 ? 9.433 14.411 -10.788 1.00 92.38 108 GLU A N 1
ATOM 808 C CA . GLU A 1 108 ? 8.826 15.643 -11.298 1.00 92.38 108 GLU A CA 1
ATOM 809 C C . GLU A 1 108 ? 7.302 15.646 -11.105 1.00 92.38 108 GLU A C 1
ATOM 811 O O . GLU A 1 108 ? 6.728 16.639 -10.657 1.00 92.38 108 GLU A O 1
ATOM 816 N N . THR A 1 109 ? 6.647 14.512 -11.372 1.00 90.62 109 THR A N 1
ATOM 817 C CA . THR A 1 109 ? 5.184 14.384 -11.256 1.00 90.62 109 THR A CA 1
ATOM 818 C C . THR A 1 109 ? 4.719 14.345 -9.796 1.00 90.62 109 THR A C 1
ATOM 820 O O . THR A 1 109 ? 3.704 14.942 -9.432 1.00 90.62 109 THR A O 1
ATOM 823 N N . ILE A 1 110 ? 5.457 13.635 -8.941 1.00 89.88 110 ILE A N 1
ATOM 824 C CA . ILE A 1 110 ? 5.165 13.442 -7.522 1.00 89.88 110 ILE A CA 1
ATOM 825 C C . ILE A 1 110 ? 6.402 13.854 -6.721 1.00 89.88 110 ILE A C 1
ATOM 827 O O . ILE A 1 110 ? 7.308 13.068 -6.450 1.00 89.88 110 ILE A O 1
ATOM 831 N N . THR A 1 111 ? 6.403 15.111 -6.290 1.00 80.12 111 THR A N 1
ATOM 832 C CA . THR A 1 111 ? 7.545 15.747 -5.612 1.00 80.12 111 THR A CA 1
ATOM 833 C C . THR A 1 111 ? 7.669 15.391 -4.128 1.00 80.12 111 THR A C 1
ATOM 835 O O . THR A 1 111 ? 8.661 15.725 -3.484 1.00 80.12 111 THR A O 1
ATOM 838 N N . SER A 1 112 ? 6.657 14.734 -3.553 1.00 84.69 112 SER A N 1
ATOM 839 C CA . SER A 1 112 ? 6.594 14.392 -2.128 1.00 84.69 112 SER A CA 1
ATOM 840 C C . SER A 1 112 ? 6.549 12.885 -1.899 1.00 84.69 112 SER A C 1
ATOM 842 O O . SER A 1 112 ? 5.936 12.145 -2.665 1.00 84.69 112 SER A O 1
ATOM 844 N N . SER A 1 113 ? 7.139 12.431 -0.791 1.00 87.75 113 SER A N 1
ATOM 845 C CA . SER A 1 113 ? 6.993 11.045 -0.338 1.00 87.75 113 SER A CA 1
ATOM 846 C C . SER A 1 113 ? 5.529 10.702 -0.081 1.00 87.75 113 SER A C 1
ATOM 848 O O . SER A 1 113 ? 4.788 11.502 0.500 1.00 87.75 113 SER A O 1
ATOM 850 N N . ILE A 1 114 ? 5.138 9.477 -0.409 1.00 91.44 114 ILE A N 1
ATOM 851 C CA . ILE A 1 114 ? 3.783 8.984 -0.173 1.00 91.44 114 ILE A CA 1
ATOM 852 C C . ILE A 1 114 ? 3.775 8.149 1.103 1.00 91.44 114 ILE A C 1
ATOM 854 O O . ILE A 1 114 ? 4.576 7.237 1.272 1.00 91.44 114 ILE A O 1
ATOM 858 N N . ALA A 1 115 ? 2.856 8.454 2.017 1.00 94.62 115 ALA A N 1
ATOM 859 C CA . ALA A 1 115 ? 2.739 7.749 3.288 1.00 94.62 115 ALA A CA 1
ATOM 860 C C . ALA A 1 115 ? 1.384 7.052 3.399 1.00 94.62 115 ALA A C 1
ATOM 862 O O . ALA A 1 115 ? 0.349 7.716 3.532 1.00 94.62 115 ALA A O 1
ATOM 863 N N . MET A 1 116 ? 1.421 5.723 3.434 1.00 96.06 116 MET A N 1
ATOM 864 C CA . MET A 1 116 ? 0.282 4.877 3.758 1.00 96.06 116 MET A CA 1
ATOM 865 C C . MET A 1 116 ? -0.169 5.115 5.206 1.00 96.06 116 MET A C 1
ATOM 867 O O . MET A 1 116 ? 0.619 5.430 6.107 1.00 96.06 116 MET A O 1
ATOM 871 N N . LYS A 1 117 ? -1.472 5.009 5.435 1.00 96.19 117 LYS A N 1
ATOM 872 C CA . LYS A 1 117 ? -2.169 5.417 6.651 1.00 96.19 117 LYS A CA 1
ATOM 873 C C . LYS A 1 117 ? -2.716 4.225 7.419 1.00 96.19 117 LYS A C 1
ATOM 875 O O . LYS A 1 117 ? -2.719 4.289 8.653 1.00 96.19 117 LYS A O 1
ATOM 880 N N . SER A 1 118 ? -3.178 3.178 6.735 1.00 96.56 118 SER A N 1
ATOM 881 C CA . SER A 1 118 ? -3.728 1.988 7.385 1.00 96.56 118 SER A CA 1
ATOM 882 C C . SER A 1 118 ? -2.646 1.259 8.173 1.00 96.56 118 SER A C 1
ATOM 884 O O . SER A 1 118 ? -1.469 1.256 7.815 1.00 96.56 118 SER A O 1
ATOM 886 N N . SER A 1 119 ? -3.050 0.653 9.283 1.00 95.31 119 SER A N 1
ATOM 887 C CA . SER A 1 119 ? -2.199 -0.076 10.222 1.00 95.31 119 SER A CA 1
ATOM 888 C C . SER A 1 119 ? -1.396 -1.196 9.562 1.00 95.31 119 SER A C 1
ATOM 890 O O . SER A 1 119 ? -0.223 -1.358 9.895 1.00 95.31 119 SER A O 1
ATOM 892 N N . ASN A 1 120 ? -1.984 -1.909 8.598 1.00 94.31 120 ASN A N 1
ATOM 893 C CA . ASN A 1 120 ? -1.294 -2.971 7.873 1.00 94.31 120 ASN A CA 1
ATOM 894 C C . ASN A 1 120 ? -0.318 -2.410 6.823 1.00 94.31 120 ASN A C 1
ATOM 896 O O . ASN A 1 120 ? 0.810 -2.886 6.733 1.00 94.31 120 ASN A O 1
ATOM 900 N N . ALA A 1 121 ? -0.706 -1.375 6.067 1.00 94.94 121 ALA A N 1
ATOM 901 C CA . ALA A 1 121 ? 0.147 -0.793 5.027 1.00 94.94 121 ALA A CA 1
ATOM 902 C C . ALA A 1 121 ? 1.338 -0.004 5.589 1.00 94.94 121 ALA A C 1
ATOM 904 O O . ALA A 1 121 ? 2.382 0.089 4.952 1.00 94.94 121 ALA A O 1
ATOM 905 N N . LYS A 1 122 ? 1.196 0.568 6.791 1.00 94.31 122 LYS A N 1
ATOM 906 C CA . LYS A 1 122 ? 2.266 1.302 7.487 1.00 94.31 122 LYS A CA 1
ATOM 907 C C . LYS A 1 122 ? 3.160 0.417 8.359 1.00 94.31 122 LYS A C 1
ATOM 909 O O . LYS A 1 122 ? 3.990 0.958 9.096 1.00 94.31 122 LYS A O 1
ATOM 914 N N . ALA A 1 123 ? 2.943 -0.898 8.379 1.00 94.19 123 ALA A N 1
ATOM 915 C CA . ALA A 1 123 ? 3.767 -1.812 9.160 1.00 94.19 123 ALA A CA 1
ATOM 916 C C . ALA A 1 123 ? 5.230 -1.742 8.689 1.00 94.19 123 ALA A C 1
ATOM 918 O O . ALA A 1 123 ? 5.498 -1.530 7.510 1.00 94.19 123 ALA A O 1
ATOM 919 N N . ASP A 1 124 ? 6.195 -1.949 9.588 1.00 91.94 124 ASP A N 1
ATOM 920 C CA . ASP A 1 124 ? 7.624 -1.880 9.227 1.00 91.94 124 ASP A CA 1
ATOM 921 C C . ASP A 1 124 ? 8.052 -2.982 8.242 1.00 91.94 124 ASP A C 1
ATOM 923 O O . ASP A 1 124 ? 9.073 -2.876 7.558 1.00 91.94 124 ASP A O 1
ATOM 927 N N . THR A 1 125 ? 7.243 -4.032 8.130 1.00 92.50 125 THR A N 1
ATOM 928 C CA . THR A 1 125 ? 7.403 -5.117 7.161 1.00 92.50 125 THR A CA 1
ATOM 929 C C . THR A 1 125 ? 6.818 -4.789 5.788 1.00 92.50 125 THR A C 1
ATOM 931 O O . THR A 1 125 ? 7.183 -5.450 4.822 1.00 92.50 125 THR A O 1
ATOM 934 N N . ALA A 1 126 ? 5.947 -3.783 5.679 1.00 95.88 126 ALA A N 1
ATOM 935 C CA . ALA A 1 126 ? 5.238 -3.442 4.453 1.00 95.88 126 ALA A CA 1
ATOM 936 C C . ALA A 1 126 ? 6.046 -2.467 3.586 1.00 95.88 126 ALA A C 1
ATOM 938 O O . ALA A 1 126 ? 6.490 -1.411 4.054 1.00 95.88 126 ALA A O 1
ATOM 939 N N . ASN A 1 127 ? 6.200 -2.803 2.306 1.00 96.19 127 ASN A N 1
ATOM 940 C CA . ASN A 1 127 ? 6.792 -1.925 1.303 1.00 96.19 127 ASN A CA 1
ATOM 941 C C . ASN A 1 127 ? 5.817 -1.712 0.141 1.00 96.19 127 ASN A C 1
ATOM 943 O O . ASN A 1 127 ? 4.962 -2.559 -0.125 1.00 96.19 127 ASN A O 1
ATOM 947 N N . VAL A 1 128 ? 5.958 -0.576 -0.536 1.00 97.12 128 VAL A N 1
ATOM 948 C CA . VAL A 1 128 ? 5.196 -0.227 -1.740 1.00 97.12 128 VAL A CA 1
ATOM 949 C C . VAL A 1 128 ? 6.010 -0.622 -2.963 1.00 97.12 128 VAL A C 1
ATOM 951 O O . VAL A 1 128 ? 7.213 -0.367 -3.014 1.00 97.12 128 VAL A O 1
ATOM 954 N N . TYR A 1 129 ? 5.350 -1.219 -3.946 1.00 97.31 129 TYR A N 1
ATOM 955 C CA . TYR A 1 129 ? 5.963 -1.707 -5.170 1.00 97.31 129 TYR A CA 1
ATOM 956 C C . TYR A 1 129 ? 5.204 -1.214 -6.395 1.00 97.31 129 TYR A C 1
ATOM 958 O O . TYR A 1 129 ? 3.983 -1.060 -6.352 1.00 97.31 129 TYR A O 1
ATOM 966 N N . ILE A 1 130 ? 5.937 -0.999 -7.483 1.00 97.06 130 ILE A N 1
ATOM 967 C CA . ILE A 1 130 ? 5.400 -0.756 -8.823 1.00 97.06 130 ILE A CA 1
ATOM 968 C C . ILE A 1 130 ? 5.866 -1.909 -9.695 1.00 97.06 130 ILE A C 1
ATOM 970 O O . ILE A 1 130 ? 7.067 -2.106 -9.847 1.00 97.06 130 ILE A O 1
ATOM 974 N N . GLU A 1 131 ? 4.936 -2.641 -10.284 1.00 96.69 131 GLU A N 1
ATOM 975 C CA . GLU A 1 131 ? 5.209 -3.614 -11.329 1.00 96.69 131 GLU A CA 1
ATOM 976 C C . GLU A 1 131 ? 4.729 -3.078 -12.673 1.00 96.69 131 GLU A C 1
ATOM 978 O O . GLU A 1 131 ? 3.615 -2.564 -12.793 1.00 96.69 131 GLU A O 1
ATOM 983 N N . ILE A 1 132 ? 5.584 -3.204 -13.681 1.00 96.31 132 ILE A N 1
ATOM 984 C CA . ILE A 1 132 ? 5.281 -2.858 -15.064 1.00 96.31 132 ILE A CA 1
ATOM 985 C C . ILE A 1 132 ? 5.469 -4.124 -15.890 1.00 96.31 132 ILE A C 1
ATOM 987 O O . ILE A 1 132 ? 6.561 -4.691 -15.921 1.00 96.31 132 ILE A O 1
ATOM 991 N N . GLU A 1 133 ? 4.406 -4.574 -16.546 1.00 94.88 133 GLU A N 1
ATOM 992 C CA . GLU A 1 133 ? 4.440 -5.701 -17.475 1.00 94.88 133 GLU A CA 1
ATOM 993 C C . GLU A 1 133 ? 4.824 -5.228 -18.884 1.00 94.88 133 GLU A C 1
ATOM 995 O O . GLU A 1 133 ? 4.549 -4.095 -19.285 1.00 94.88 133 GLU A O 1
ATOM 1000 N N . LYS A 1 134 ? 5.384 -6.128 -19.693 1.00 90.06 134 LYS A N 1
ATOM 1001 C CA . LYS A 1 134 ? 5.725 -5.881 -21.105 1.00 90.06 134 LYS A CA 1
ATOM 1002 C C . LYS A 1 134 ? 4.521 -5.491 -21.967 1.00 90.06 134 LYS A C 1
ATOM 1004 O O . LYS A 1 134 ? 4.669 -4.875 -23.018 1.00 90.06 134 LYS A O 1
ATOM 1009 N N . THR A 1 135 ? 3.321 -5.851 -21.518 1.00 89.31 135 THR A N 1
ATOM 1010 C CA . THR A 1 135 ? 2.037 -5.469 -22.122 1.00 89.31 135 THR A CA 1
ATOM 1011 C C . THR A 1 135 ? 1.684 -3.994 -21.895 1.00 89.31 135 THR A C 1
ATOM 1013 O O . THR A 1 135 ? 0.713 -3.510 -22.472 1.00 89.31 135 THR A O 1
ATOM 1016 N N . GLY A 1 136 ? 2.445 -3.282 -21.056 1.00 87.12 136 GLY A N 1
ATOM 1017 C CA . GLY A 1 136 ? 2.168 -1.913 -20.622 1.00 87.12 136 GLY A CA 1
ATOM 1018 C C . GLY A 1 136 ? 1.248 -1.829 -19.401 1.00 87.12 136 GLY A C 1
ATOM 1019 O O . GLY A 1 136 ? 0.940 -0.729 -18.944 1.00 87.12 136 GLY A O 1
ATOM 1020 N N . LYS A 1 137 ? 0.805 -2.966 -18.848 1.00 94.19 137 LYS A N 1
ATOM 1021 C CA . LYS A 1 137 ? 0.002 -2.989 -17.623 1.00 94.19 137 LYS A CA 1
ATOM 1022 C C . LYS A 1 137 ? 0.858 -2.574 -16.423 1.00 94.19 137 LYS A C 1
ATOM 1024 O O . LYS A 1 137 ? 1.907 -3.159 -16.167 1.00 94.19 137 LYS A O 1
ATOM 1029 N N . VAL A 1 138 ? 0.382 -1.574 -15.683 1.00 96.69 138 VAL A N 1
ATOM 1030 C CA . VAL A 1 138 ? 1.026 -1.051 -14.473 1.00 96.69 138 VAL A CA 1
ATOM 1031 C C . VAL A 1 138 ? 0.211 -1.472 -13.259 1.00 96.69 138 VAL A C 1
ATOM 1033 O O . VAL A 1 138 ? -0.975 -1.162 -13.175 1.00 96.69 138 VAL A O 1
ATOM 1036 N N . THR A 1 139 ? 0.860 -2.133 -12.306 1.00 97.44 139 THR A N 1
ATOM 1037 C CA . THR A 1 139 ? 0.269 -2.530 -11.027 1.00 97.44 139 THR A CA 1
ATOM 1038 C C . THR A 1 139 ? 1.056 -1.910 -9.880 1.00 97.44 139 THR A C 1
ATOM 1040 O O . THR A 1 139 ? 2.266 -2.086 -9.793 1.00 97.44 139 THR A O 1
ATOM 1043 N N . VAL A 1 140 ? 0.387 -1.221 -8.959 1.00 97.50 140 VAL A N 1
ATOM 1044 C CA . VAL A 1 140 ? 1.010 -0.689 -7.739 1.00 97.50 140 VAL A CA 1
ATOM 1045 C C . VAL A 1 140 ? 0.420 -1.407 -6.541 1.00 97.50 140 VAL A C 1
ATOM 1047 O O . VAL A 1 140 ? -0.796 -1.496 -6.410 1.00 97.50 140 VAL A O 1
ATOM 1050 N N . PHE A 1 141 ? 1.256 -1.944 -5.660 1.00 97.81 141 PHE A N 1
ATOM 1051 C CA . PHE A 1 141 ? 0.780 -2.778 -4.560 1.00 97.81 141 PHE A CA 1
ATOM 1052 C C . PHE A 1 141 ? 1.635 -2.645 -3.307 1.00 97.81 141 PHE A C 1
ATOM 1054 O O . PHE A 1 141 ? 2.793 -2.234 -3.356 1.00 97.81 141 PHE A O 1
ATOM 1061 N N . VAL A 1 142 ? 1.059 -3.021 -2.167 1.00 97.50 142 VAL A N 1
ATOM 1062 C CA . VAL A 1 142 ? 1.777 -3.092 -0.890 1.00 97.50 142 VAL A CA 1
ATOM 1063 C C . VAL A 1 142 ? 1.947 -4.553 -0.493 1.00 97.50 142 VAL A C 1
ATOM 1065 O O . VAL A 1 142 ? 0.960 -5.272 -0.357 1.00 97.50 142 VAL A O 1
ATOM 1068 N N . SER A 1 143 ? 3.182 -5.005 -0.278 1.00 97.12 143 SER A N 1
ATOM 1069 C CA . SER A 1 143 ? 3.473 -6.381 0.158 1.00 97.12 143 SER A CA 1
ATOM 1070 C C . SER A 1 143 ? 4.659 -6.435 1.124 1.00 97.12 143 SER A C 1
ATOM 1072 O O . SER A 1 143 ? 5.356 -5.441 1.342 1.00 97.12 143 SER A O 1
ATOM 1074 N N . THR A 1 144 ? 4.882 -7.599 1.733 1.00 95.56 144 THR A N 1
ATOM 1075 C CA . THR A 1 144 ? 6.061 -7.848 2.581 1.00 95.56 144 THR A CA 1
ATOM 1076 C C . THR A 1 144 ? 7.197 -8.545 1.833 1.00 95.56 144 THR A C 1
ATOM 1078 O O . THR A 1 144 ? 8.321 -8.579 2.324 1.00 95.56 144 THR A O 1
ATOM 1081 N N . ASP A 1 145 ? 6.907 -9.122 0.668 1.00 93.56 145 ASP A N 1
ATOM 1082 C CA . ASP A 1 145 ? 7.757 -10.081 -0.041 1.00 93.56 145 ASP A CA 1
ATOM 1083 C C . ASP A 1 145 ? 7.865 -9.812 -1.552 1.00 93.56 145 ASP A C 1
ATOM 1085 O O . ASP A 1 145 ? 8.358 -10.668 -2.284 1.00 93.56 145 ASP A O 1
ATOM 1089 N N . ASN A 1 14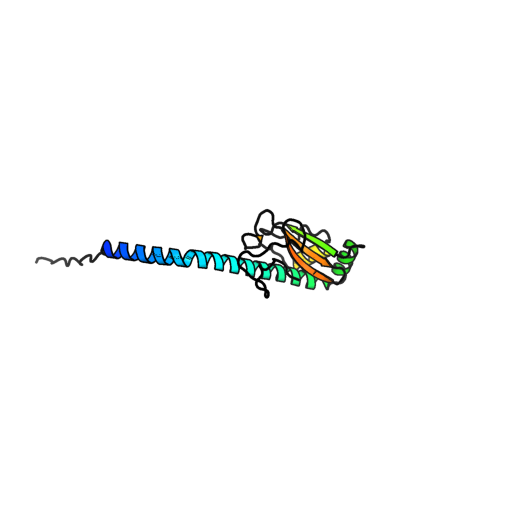6 ? 7.455 -8.623 -2.013 1.00 93.12 146 ASN A N 1
ATOM 1090 C CA . ASN A 1 146 ? 7.472 -8.223 -3.424 1.00 93.12 146 ASN A CA 1
ATOM 1091 C C . ASN A 1 146 ? 6.634 -9.143 -4.335 1.00 93.12 146 ASN A C 1
ATOM 1093 O O . ASN A 1 146 ? 7.000 -9.404 -5.478 1.00 93.12 146 ASN A O 1
ATOM 1097 N N . LYS A 1 147 ? 5.521 -9.671 -3.819 1.00 92.62 147 LYS A N 1
ATOM 1098 C CA . LYS A 1 147 ? 4.620 -10.555 -4.564 1.00 92.62 147 LYS A CA 1
ATOM 1099 C C . LYS A 1 147 ? 3.206 -10.001 -4.578 1.00 92.62 147 LYS A C 1
ATOM 1101 O O . LYS A 1 147 ? 2.613 -9.774 -3.522 1.00 92.62 147 LYS A O 1
ATOM 1106 N N . ILE A 1 148 ? 2.653 -9.798 -5.773 1.00 91.94 148 ILE A N 1
ATOM 1107 C CA . ILE A 1 148 ? 1.306 -9.238 -5.957 1.00 91.94 148 ILE A CA 1
ATOM 1108 C C . ILE A 1 148 ? 0.248 -10.179 -5.379 1.00 91.94 148 ILE A C 1
ATOM 1110 O O . ILE A 1 148 ? -0.709 -9.729 -4.746 1.00 91.94 148 ILE A O 1
ATOM 1114 N N . GLU A 1 149 ? 0.425 -11.496 -5.522 1.00 91.62 149 GLU A N 1
ATOM 1115 C CA . GLU A 1 149 ? -0.491 -12.487 -4.958 1.00 91.62 149 GLU A CA 1
ATOM 1116 C C . GLU A 1 149 ? -0.602 -12.375 -3.428 1.00 91.62 149 GLU A C 1
ATOM 1118 O O . GLU A 1 149 ? -1.675 -12.623 -2.863 1.00 91.62 149 GLU A O 1
ATOM 1123 N N . ASN A 1 150 ? 0.466 -11.899 -2.784 1.00 92.25 150 ASN A N 1
ATOM 1124 C CA . ASN A 1 150 ? 0.589 -11.704 -1.343 1.00 92.25 150 ASN A CA 1
ATOM 1125 C C . ASN A 1 150 ? 0.417 -10.239 -0.923 1.00 92.25 150 ASN A C 1
ATOM 1127 O O . ASN A 1 150 ? 0.788 -9.869 0.195 1.00 92.25 150 ASN A O 1
ATOM 1131 N N . ALA A 1 151 ? -0.164 -9.397 -1.784 1.00 95.62 151 ALA A N 1
ATOM 1132 C CA . ALA A 1 151 ? -0.465 -8.029 -1.404 1.00 95.62 151 ALA A CA 1
ATOM 1133 C C . ALA A 1 151 ? -1.326 -7.988 -0.135 1.00 95.62 151 ALA A C 1
ATOM 1135 O O . ALA A 1 151 ? -2.264 -8.775 0.058 1.00 95.62 151 ALA A O 1
ATOM 1136 N N . ILE A 1 152 ? -0.982 -7.046 0.735 1.00 95.62 152 ILE A N 1
ATOM 1137 C CA . ILE A 1 152 ? -1.557 -6.911 2.063 1.00 95.62 152 ILE A CA 1
ATOM 1138 C C . ILE A 1 152 ? -3.060 -6.669 1.948 1.00 95.62 152 ILE A C 1
ATOM 1140 O O . ILE A 1 152 ? -3.518 -5.813 1.193 1.00 95.62 152 ILE A O 1
ATOM 1144 N N . SER A 1 153 ? -3.834 -7.416 2.731 1.00 94.88 153 SER A N 1
ATOM 1145 C CA . SER A 1 153 ? -5.280 -7.229 2.816 1.00 94.88 153 SER A CA 1
ATOM 1146 C C . SER A 1 153 ? -5.649 -6.135 3.821 1.00 94.88 153 SER A C 1
ATOM 1148 O O . SER A 1 153 ? -5.105 -6.066 4.931 1.00 94.88 153 SER A O 1
ATOM 1150 N N . CYS A 1 154 ? -6.617 -5.311 3.435 1.00 93.06 154 CYS A N 1
ATOM 1151 C CA . CYS A 1 154 ? -7.335 -4.373 4.278 1.00 93.06 154 CYS A CA 1
ATOM 1152 C C . CYS A 1 154 ? -8.021 -5.117 5.427 1.00 93.06 154 CYS A C 1
ATOM 1154 O O . CYS A 1 154 ? -8.572 -6.210 5.268 1.00 93.06 154 CYS A O 1
ATOM 1156 N N . LYS A 1 155 ? -8.003 -4.519 6.614 1.00 92.56 155 LYS A N 1
ATOM 1157 C CA . LYS A 1 155 ? -8.594 -5.100 7.817 1.00 92.56 155 LYS A CA 1
ATOM 1158 C C . LYS A 1 155 ? -10.111 -4.939 7.821 1.00 92.56 155 LYS A C 1
ATOM 1160 O O . LYS A 1 155 ? -10.814 -5.832 8.293 1.00 92.56 155 LYS A O 1
ATOM 1165 N N . ASN A 1 156 ? -10.617 -3.801 7.337 1.00 93.31 156 ASN A N 1
ATOM 1166 C CA . ASN A 1 156 ? -12.027 -3.429 7.486 1.00 93.31 156 ASN A CA 1
ATOM 1167 C C . ASN A 1 156 ? -12.761 -3.143 6.170 1.00 93.31 156 ASN A C 1
ATOM 1169 O O . ASN A 1 156 ? -13.997 -3.119 6.177 1.00 93.31 156 ASN A O 1
ATOM 1173 N N . THR A 1 157 ? -12.042 -2.941 5.068 1.00 92.75 157 THR A N 1
ATOM 1174 C CA . THR A 1 157 ? -12.612 -2.725 3.733 1.00 92.75 157 THR A CA 1
ATOM 1175 C C . THR A 1 157 ? -12.764 -4.042 2.978 1.00 92.75 157 THR A C 1
ATOM 1177 O O . THR A 1 157 ? -11.976 -4.979 3.137 1.00 92.75 157 THR A O 1
ATOM 1180 N N . LYS A 1 158 ? -13.855 -4.135 2.218 1.00 92.56 158 LYS A N 1
ATOM 1181 C CA . LYS A 1 158 ? -14.253 -5.323 1.471 1.00 92.56 158 LYS A CA 1
ATOM 1182 C C . LYS A 1 158 ? -14.301 -5.002 -0.014 1.00 92.56 158 LYS A C 1
ATOM 1184 O O . LYS A 1 158 ? -14.764 -3.921 -0.368 1.00 92.56 158 LYS A O 1
ATOM 1189 N N . ASP A 1 159 ? -13.872 -5.951 -0.835 1.00 90.31 159 ASP A N 1
ATOM 1190 C CA . ASP A 1 159 ? -14.009 -5.876 -2.287 1.00 90.31 159 ASP A CA 1
ATOM 1191 C C . ASP A 1 159 ? -15.469 -6.105 -2.725 1.00 90.31 159 ASP A C 1
ATOM 1193 O O . ASP A 1 159 ? -16.356 -6.404 -1.915 1.00 90.31 159 ASP A O 1
ATOM 1197 N N . SER A 1 160 ? -15.728 -5.996 -4.031 1.00 88.38 160 SER A N 1
ATOM 1198 C CA . SER A 1 160 ? -17.052 -6.233 -4.623 1.00 88.38 160 SER A CA 1
ATOM 1199 C C . SER A 1 160 ? -17.593 -7.651 -4.390 1.00 88.38 160 SER A C 1
ATOM 1201 O O . SER A 1 160 ? -18.795 -7.871 -4.523 1.00 88.38 160 SER A O 1
ATOM 1203 N N . ASN A 1 161 ? -16.729 -8.597 -4.014 1.00 89.75 161 ASN A N 1
ATOM 1204 C CA . ASN A 1 161 ? -17.067 -9.993 -3.748 1.00 89.75 161 ASN A CA 1
ATOM 1205 C C . ASN A 1 161 ? -17.259 -10.277 -2.243 1.00 89.75 161 ASN A C 1
ATOM 1207 O O . ASN A 1 161 ? -17.546 -11.411 -1.865 1.00 89.75 161 ASN A O 1
ATOM 1211 N N . GLY A 1 162 ? -17.101 -9.274 -1.369 1.00 89.38 162 GLY A N 1
ATOM 1212 C CA . GLY A 1 162 ? -17.209 -9.417 0.087 1.00 89.38 162 GLY A CA 1
ATOM 1213 C C . GLY A 1 162 ? -15.952 -9.965 0.782 1.00 89.38 162 GLY A C 1
ATOM 1214 O O . GLY A 1 162 ? -15.958 -10.167 2.006 1.00 89.38 162 GLY A O 1
ATOM 1215 N N . ASN A 1 163 ? -14.855 -10.167 0.049 1.00 91.62 163 ASN A N 1
ATOM 1216 C CA . ASN A 1 163 ? -13.560 -10.558 0.604 1.00 91.62 163 ASN A CA 1
ATOM 1217 C C . ASN A 1 163 ? -12.813 -9.336 1.138 1.00 91.62 163 ASN A C 1
ATOM 1219 O O . ASN A 1 163 ? -13.180 -8.202 0.855 1.00 91.62 163 ASN A O 1
ATOM 1223 N N . ALA A 1 164 ? -11.788 -9.547 1.968 1.00 92.94 164 ALA A N 1
ATOM 1224 C CA . ALA A 1 164 ? -10.919 -8.443 2.372 1.00 92.94 164 ALA A CA 1
ATOM 1225 C C . ALA A 1 164 ? -10.245 -7.848 1.127 1.00 92.94 164 ALA A C 1
ATOM 1227 O O . ALA A 1 164 ? -9.594 -8.577 0.379 1.00 92.94 164 ALA A O 1
ATOM 1228 N N . GLU A 1 165 ? -10.432 -6.549 0.906 1.00 94.50 165 GLU A N 1
ATOM 1229 C CA . GLU A 1 165 ? -9.825 -5.859 -0.232 1.00 94.50 165 GLU A CA 1
ATOM 1230 C C . GLU A 1 165 ? -8.299 -5.907 -0.107 1.00 94.50 165 GLU A C 1
ATOM 1232 O O . GLU A 1 165 ? -7.768 -5.771 0.994 1.00 94.50 165 GLU A O 1
ATOM 1237 N N . LYS A 1 166 ? -7.580 -6.139 -1.206 1.00 95.50 166 LYS A N 1
ATOM 1238 C CA . LYS A 1 166 ? -6.113 -6.109 -1.207 1.00 95.50 166 LYS A CA 1
ATOM 1239 C C . LYS A 1 166 ? -5.624 -4.728 -1.622 1.00 95.50 166 LYS A C 1
ATOM 1241 O O . LYS A 1 166 ? -6.207 -4.111 -2.504 1.00 95.50 166 LYS A O 1
ATOM 1246 N N . LEU A 1 167 ? -4.523 -4.285 -1.022 1.00 95.50 167 LEU A N 1
ATOM 1247 C CA . LEU A 1 167 ? -3.849 -3.030 -1.351 1.00 95.50 167 LEU A CA 1
ATOM 1248 C C . LEU A 1 167 ? -3.096 -3.160 -2.681 1.00 95.50 167 LEU A C 1
ATOM 1250 O O . LEU A 1 167 ? -1.874 -3.324 -2.705 1.00 95.50 167 LEU A O 1
ATOM 1254 N N . ILE A 1 168 ? -3.860 -3.145 -3.773 1.00 96.12 168 ILE A N 1
ATOM 1255 C CA . ILE A 1 168 ? -3.399 -3.264 -5.155 1.00 96.12 168 ILE A CA 1
ATOM 1256 C C . ILE A 1 168 ? -4.222 -2.307 -6.028 1.00 96.12 168 ILE A C 1
ATOM 1258 O O . ILE A 1 168 ? -5.443 -2.410 -6.065 1.00 96.12 168 ILE A O 1
ATOM 1262 N N . ALA A 1 169 ? -3.551 -1.446 -6.784 1.00 95.69 169 ALA A N 1
ATOM 1263 C CA . ALA A 1 169 ? -4.117 -0.675 -7.885 1.00 95.69 169 ALA A CA 1
ATOM 1264 C C . ALA A 1 169 ? -3.626 -1.274 -9.214 1.00 95.69 169 ALA A C 1
ATOM 1266 O O . ALA A 1 169 ? -2.418 -1.314 -9.453 1.00 95.69 169 ALA A O 1
ATOM 1267 N N . GLN A 1 170 ? -4.545 -1.760 -10.056 1.00 89.38 170 GLN A N 1
ATOM 1268 C CA . GLN A 1 170 ? -4.279 -2.364 -11.378 1.00 89.38 170 GLN A CA 1
ATOM 1269 C C . GLN A 1 170 ? -5.021 -1.626 -12.475 1.00 89.38 170 GLN A C 1
ATOM 1271 O O . GLN A 1 170 ? -6.068 -1.011 -12.176 1.00 89.38 170 GLN A O 1
#

Foldseek 3Di:
DDDDDPDPDPPDDDPVNVVVVVVVVVVVCVVCVVVVVLVVLVVLLVVLLVLQQLLQVLLLVLCVDPVLVVLLCVVCPPHQKDKFWQAALQWGALPRPPSVSSSVSSCVVPVGTHHRRHPQRRDNLKIWMWMAGPVRDIKIAIANPRDPVRADFRPRDADPVRHGDGSMDD

Sequence (170 aa):
MKKTQKRLGNKGFSLVELIVVIAIMAVLVGVLAPTLIKNVEKSRESTDMQNLDSIKNAVVTVMSEEKVNTDVMAAMSTNDSITYSLGKGKEAKFDSITTTSLKDALQETITSSIAMKSSNAKADTANVYIEIEKTGKVTVFVSTDNKIENAISCKNTKDSNGNAEKLIAQ